Protein AF-A0A428MJ12-F1 (afdb_monomer)

Secondary structure (DSSP, 8-state):
---GGGEEEEEEE-TT-TT---EEEEEEEEEETTEEEE-S--SS-SS--TT-EEEEE-SSTTSPPEEEEEEE--S-EEEEEEE-TTTGGGHHHHHHHHHHTT-EEEEETTTEEEEEE-TTS-HHHHHHHHHHHHTTTSEEEE---SSPPPPS--

Mean predicted aligned error: 4.56 Å

InterPro domains:
  IPR025361 Protein of unknown function DUF4265 [PF14085] (24-140)

Radius of gyration: 16.18 Å; Cα contacts (8 Å, |Δi|>4): 315; chains: 1; bounding box: 40×37×45 Å

Nearest PDB structures (foldseek):
  5ueb-assembly1_A  TM=8.814E-01  e=4.391E-08  Neisseria gonorrhoeae NCCP11945
  3dfe-assembly1_F  TM=5.298E-01  e=9.688E-02  Trichormus variabilis ATCC 29413
  6wue-assembly1_A-2  TM=4.798E-01  e=1.143E-01  Synechocystis sp. PCC 6803
  4rwx-assembly1_B  TM=5.369E-01  e=4.291E-01  Listeria monocytogenes EGD-e
  2l48-assembly1_B  TM=4.340E-01  e=3.442E-01  Bacillus phage Gamma

Organism: NCBI:txid570835

pLDDT: mean 92.11, std 11.2, range [39.88, 98.56]

Solvent-accessible surface area (backbone atoms only — not comparable to full-atom values): 8595 Å² total; per-residue (Å²): 133,84,67,83,85,58,61,43,61,36,33,40,80,27,86,82,41,92,87,68,48,66,51,48,78,43,44,21,34,76,77,53,92,50,26,30,36,27,72,49,66,49,72,80,58,68,86,59,36,37,49,20,30,28,35,30,52,49,91,44,97,92,44,61,26,32,61,74,48,50,33,38,73,52,55,38,45,59,40,30,37,38,47,32,83,80,16,54,88,46,44,68,60,53,56,53,49,40,42,75,64,58,32,48,73,45,73,57,84,92,37,40,31,13,34,39,29,53,67,87,37,58,60,64,65,50,50,52,59,49,50,62,34,36,80,68,56,20,30,51,78,51,64,59,68,82,82,64,80,76,31,78,53,126

Sequence (154 aa):
MESEDKYVKIVVDLPDAEDGVGGEGLWAVNVGEDLYEVHNSPWHTLEINYMDIVKAVPPDEDKKPQFVEVVKRGGHRSIHVVFLEKGLPQKDDVLSHINKLGATYEGSGKTLFAIDLEPDVNFNAVADSLHECCDKDWLDIRYAPQPQPKGTGE

Foldseek 3Di:
DPDPVQWAWEWEADPPFPVRDRIDIFIWGDPDDQKTQTDDADQGDQQDGHRFIFGFDAPDPPGHTYTDWGQADPQKFKKKKFFDPVQLVVVVVLQVVLVVQVWHWDDDPRGIIIIIDHNPRDPVVNVVSVVVCVVVVGIDIDHDDPPDDGTNHD

Structure (mmCIF, N/CA/C/O backbone):
data_AF-A0A428MJ12-F1
#
_entry.id   AF-A0A428MJ12-F1
#
loop_
_atom_site.group_PDB
_atom_site.id
_atom_site.type_symbol
_atom_site.label_atom_id
_atom_site.label_alt_id
_atom_site.label_comp_id
_atom_site.label_asym_id
_atom_site.label_entity_id
_atom_site.label_seq_id
_atom_site.pdbx_PDB_ins_code
_atom_site.Cartn_x
_atom_site.Cartn_y
_atom_site.Cartn_z
_atom_site.occupancy
_atom_site.B_iso_or_equiv
_atom_site.auth_seq_id
_atom_site.auth_comp_id
_atom_site.auth_asym_id
_atom_site.auth_atom_id
_atom_site.pdbx_PDB_model_num
ATOM 1 N N . MET A 1 1 ? -12.124 24.405 4.315 1.00 39.88 1 MET A N 1
ATOM 2 C CA . MET A 1 1 ? -10.869 23.912 4.905 1.00 39.88 1 MET A CA 1
ATOM 3 C C . MET A 1 1 ? -11.307 22.967 6.005 1.00 39.88 1 MET A C 1
ATOM 5 O O . MET A 1 1 ? -11.578 23.421 7.105 1.00 39.88 1 MET A O 1
ATOM 9 N N . GLU A 1 2 ? -11.603 21.717 5.644 1.00 40.81 2 GLU A N 1
ATOM 10 C CA . GLU A 1 2 ? -11.929 20.697 6.646 1.00 40.81 2 GLU A CA 1
ATOM 11 C C . GLU A 1 2 ? -10.634 20.375 7.394 1.00 40.81 2 GLU A C 1
ATOM 13 O O . GLU A 1 2 ? -9.576 20.254 6.779 1.00 40.81 2 GLU A O 1
ATOM 18 N N . SER A 1 3 ? -10.708 20.409 8.718 1.00 46.19 3 SER A N 1
ATOM 19 C CA . SER A 1 3 ? -9.571 20.367 9.633 1.00 46.19 3 SER A CA 1
ATOM 20 C C . SER A 1 3 ? -8.770 19.072 9.494 1.00 46.19 3 SER A C 1
ATOM 22 O O . SER A 1 3 ? -9.350 17.990 9.417 1.00 46.19 3 SER A O 1
ATOM 24 N N . GLU A 1 4 ? -7.442 19.175 9.579 1.00 52.84 4 GLU A N 1
ATOM 25 C CA . GLU A 1 4 ? -6.518 18.035 9.718 1.00 52.84 4 GLU A CA 1
ATOM 26 C C . GLU A 1 4 ? -6.804 17.174 10.976 1.00 52.84 4 GLU A C 1
ATOM 28 O O . GLU A 1 4 ? -6.286 16.069 11.096 1.00 52.84 4 GLU A O 1
ATOM 33 N N . ASP A 1 5 ? -7.703 17.621 11.863 1.00 60.94 5 ASP A N 1
ATOM 34 C CA . ASP A 1 5 ? -8.135 16.961 13.106 1.00 60.94 5 ASP A CA 1
ATOM 35 C C . ASP A 1 5 ? -8.982 15.679 12.925 1.00 60.94 5 ASP A C 1
ATOM 37 O O . ASP A 1 5 ? -9.404 15.081 13.914 1.00 60.94 5 ASP A O 1
ATOM 41 N N . LYS A 1 6 ? -9.276 15.241 11.690 1.00 86.19 6 LYS A N 1
ATOM 42 C CA . LYS A 1 6 ? -10.083 14.024 11.447 1.00 86.19 6 LYS A CA 1
ATOM 43 C C . LYS A 1 6 ? -9.252 12.736 11.438 1.00 86.19 6 LYS A C 1
ATOM 45 O O . LYS A 1 6 ? -9.787 11.661 11.710 1.00 86.19 6 LYS A O 1
ATOM 50 N N . TYR A 1 7 ? -7.970 12.828 11.087 1.00 93.94 7 TYR A N 1
ATOM 51 C CA . TYR A 1 7 ? -7.142 11.645 10.887 1.00 93.94 7 TYR A CA 1
ATOM 52 C C . TYR A 1 7 ? -6.453 11.219 12.175 1.00 93.94 7 TYR A C 1
ATOM 54 O O . TYR A 1 7 ? -5.737 11.985 12.817 1.00 93.94 7 TYR A O 1
ATOM 62 N N . VAL A 1 8 ? -6.618 9.947 12.512 1.00 94.94 8 VAL A N 1
ATOM 63 C CA . VAL A 1 8 ? -5.857 9.271 13.555 1.00 94.94 8 VAL A CA 1
ATOM 64 C C . VAL A 1 8 ? -4.831 8.347 12.918 1.00 94.94 8 VAL A C 1
ATOM 66 O O . VAL A 1 8 ? -4.973 7.929 11.769 1.00 94.94 8 VAL A O 1
ATOM 69 N N . LYS A 1 9 ? -3.784 8.014 13.671 1.00 96.31 9 LYS A N 1
ATOM 70 C CA . LYS A 1 9 ? -2.812 7.008 13.251 1.00 96.31 9 LYS A CA 1
ATOM 71 C C . LYS A 1 9 ? -3.087 5.692 13.967 1.00 96.31 9 LYS A C 1
ATOM 73 O O . LYS A 1 9 ? -2.950 5.648 15.189 1.00 96.31 9 LYS A O 1
ATOM 78 N N . ILE A 1 10 ? -3.415 4.651 13.208 1.00 97.25 10 ILE A N 1
ATOM 79 C CA . ILE A 1 10 ? -3.434 3.263 13.686 1.00 97.25 10 ILE A CA 1
ATOM 80 C C . ILE A 1 10 ? -2.078 2.608 13.411 1.00 97.25 10 ILE A C 1
ATOM 82 O O . ILE A 1 10 ? -1.324 3.076 12.553 1.00 97.25 10 ILE A O 1
ATOM 86 N N . VAL A 1 11 ? -1.747 1.556 14.150 1.00 97.06 11 VAL A N 1
ATOM 87 C CA . VAL A 1 11 ? -0.472 0.841 14.025 1.00 97.06 11 VAL A CA 1
ATOM 88 C C . VAL A 1 11 ? -0.728 -0.612 13.657 1.00 97.06 11 VAL A C 1
ATOM 90 O O . VAL A 1 11 ? -1.531 -1.282 14.295 1.00 97.06 11 VAL A O 1
ATOM 93 N N . VAL A 1 12 ? -0.030 -1.093 12.638 1.00 96.00 12 VAL A N 1
ATOM 94 C CA . VAL A 1 12 ? 0.051 -2.506 12.276 1.00 96.00 12 VAL A CA 1
ATOM 95 C C . VAL A 1 12 ? 1.390 -3.017 12.787 1.00 96.00 12 VAL A C 1
ATOM 97 O O . VAL A 1 12 ? 2.431 -2.530 12.349 1.00 96.00 12 V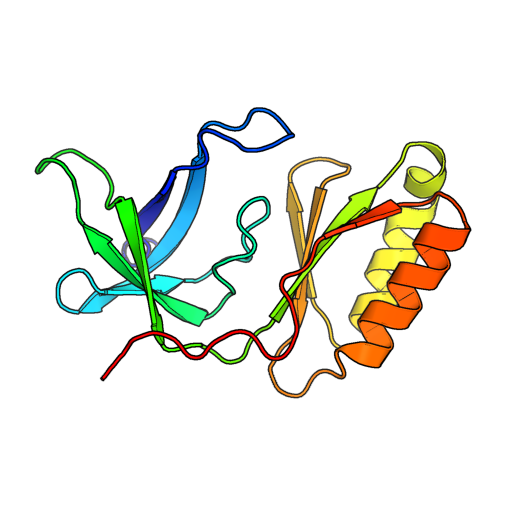AL A O 1
ATOM 100 N N . ASP A 1 13 ? 1.381 -3.957 13.725 1.00 93.19 13 ASP A N 1
ATOM 101 C CA . ASP A 1 13 ? 2.616 -4.571 14.213 1.00 93.19 13 ASP A CA 1
ATOM 102 C C . ASP A 1 13 ? 3.129 -5.580 13.178 1.00 93.19 13 ASP A C 1
ATOM 104 O O . ASP A 1 13 ? 2.364 -6.387 12.649 1.00 93.19 13 ASP A O 1
ATOM 108 N N . LEU A 1 14 ? 4.428 -5.534 12.878 1.00 90.00 14 LEU A N 1
ATOM 109 C CA . LEU A 1 14 ? 5.050 -6.357 11.836 1.00 90.00 14 LEU A CA 1
ATOM 110 C C . LEU A 1 14 ? 6.345 -7.018 12.344 1.00 90.00 14 LEU A C 1
ATOM 112 O O . LEU A 1 14 ? 7.406 -6.818 11.762 1.00 90.00 14 LEU A O 1
ATOM 116 N N . PRO A 1 15 ? 6.306 -7.804 13.435 1.00 84.19 15 PRO A N 1
ATOM 117 C CA . PRO A 1 15 ? 7.516 -8.308 14.095 1.00 84.19 15 PRO A CA 1
ATOM 118 C C . PRO A 1 15 ? 8.391 -9.204 13.204 1.00 84.19 15 PRO A C 1
ATOM 120 O O . PRO A 1 15 ? 9.596 -9.292 13.432 1.00 84.19 15 PRO A O 1
ATOM 123 N N . ASP A 1 16 ? 7.792 -9.830 12.189 1.00 82.06 16 ASP A N 1
ATOM 124 C CA . ASP A 1 16 ? 8.443 -10.770 11.274 1.00 82.06 16 ASP A CA 1
ATOM 125 C C . ASP A 1 16 ? 8.667 -10.180 9.868 1.00 82.06 16 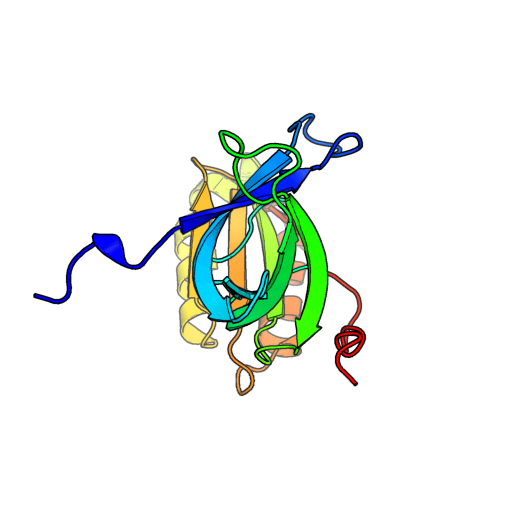ASP A C 1
ATOM 127 O O . ASP A 1 16 ? 8.897 -10.925 8.912 1.00 82.06 16 ASP A O 1
ATOM 131 N N . ALA A 1 17 ? 8.572 -8.855 9.697 1.00 78.69 17 ALA A N 1
ATOM 132 C CA . ALA A 1 17 ? 8.796 -8.244 8.392 1.00 78.69 17 ALA A CA 1
ATOM 133 C C . ALA A 1 17 ? 10.234 -8.469 7.900 1.00 78.69 17 ALA A C 1
ATOM 135 O O . ALA A 1 17 ? 11.209 -8.195 8.601 1.00 78.69 17 ALA A O 1
ATOM 136 N N . GLU A 1 18 ? 10.366 -8.927 6.654 1.00 72.31 18 GLU A N 1
ATOM 137 C CA . GLU A 1 18 ? 11.656 -9.274 6.036 1.00 72.31 18 GLU A CA 1
ATOM 138 C C . GLU A 1 18 ? 12.633 -8.090 5.942 1.00 72.31 18 GLU A C 1
ATOM 140 O O . GLU A 1 18 ? 13.848 -8.279 5.942 1.00 72.31 18 GLU A O 1
ATOM 145 N N . ASP A 1 19 ? 12.112 -6.865 5.874 1.00 71.94 19 ASP A N 1
ATOM 146 C CA . ASP A 1 19 ? 12.883 -5.618 5.836 1.00 71.94 19 ASP A CA 1
ATOM 147 C C . ASP A 1 19 ? 13.238 -5.082 7.240 1.00 71.94 19 ASP A C 1
ATOM 149 O O . ASP A 1 19 ? 13.906 -4.052 7.361 1.00 71.94 19 ASP A O 1
ATOM 153 N N . GLY A 1 20 ? 12.841 -5.793 8.302 1.00 77.50 20 GLY A N 1
ATOM 154 C CA . GLY A 1 20 ? 13.160 -5.479 9.692 1.00 77.50 20 GLY A CA 1
ATOM 155 C C . GLY A 1 20 ? 12.348 -4.331 10.291 1.00 77.50 20 GLY A C 1
ATOM 156 O O . GLY A 1 20 ? 12.710 -3.833 11.363 1.00 77.50 20 GLY A O 1
ATOM 157 N N . VAL A 1 21 ? 11.275 -3.876 9.632 1.00 83.69 21 VAL A N 1
ATOM 158 C CA . VAL A 1 21 ? 10.383 -2.869 10.224 1.00 83.69 21 VAL A CA 1
ATOM 159 C C . VAL A 1 21 ? 9.576 -3.488 11.362 1.00 83.69 21 VAL A C 1
ATOM 161 O O . VAL A 1 21 ? 8.984 -4.541 11.204 1.00 83.69 21 VAL A O 1
ATOM 164 N N . GLY A 1 22 ? 9.528 -2.832 12.525 1.00 87.56 22 GLY A N 1
ATOM 165 C CA . GLY A 1 22 ? 8.758 -3.341 13.673 1.00 87.56 22 GLY A CA 1
ATOM 166 C C . GLY A 1 22 ? 7.242 -3.141 13.551 1.00 87.56 22 GLY A C 1
ATOM 167 O O . GLY A 1 22 ? 6.477 -3.719 14.318 1.00 87.56 22 GLY A O 1
ATOM 168 N N . GLY A 1 23 ? 6.805 -2.309 12.607 1.00 91.12 23 GLY A N 1
ATOM 169 C CA . GLY A 1 23 ? 5.404 -1.999 12.370 1.00 91.12 23 GLY A CA 1
ATOM 170 C C . GLY A 1 23 ? 5.223 -0.841 11.396 1.00 91.12 23 GLY A C 1
ATOM 171 O O . GLY A 1 23 ? 6.178 -0.159 11.018 1.00 91.12 23 GLY A O 1
ATOM 172 N N . GLU A 1 24 ? 3.976 -0.607 11.015 1.00 93.50 24 GLU A N 1
ATOM 173 C CA . GLU A 1 24 ? 3.570 0.403 10.049 1.00 93.50 24 GLU A CA 1
ATOM 174 C C . GLU A 1 24 ? 2.444 1.274 10.615 1.00 93.50 24 GLU A C 1
ATOM 176 O O . GLU A 1 24 ? 1.485 0.782 11.203 1.00 93.50 24 GLU A O 1
ATOM 181 N N . GLY A 1 25 ? 2.566 2.594 10.464 1.00 95.38 25 GLY A N 1
ATOM 182 C CA . GLY A 1 25 ? 1.552 3.538 10.929 1.00 95.38 25 GLY A CA 1
ATOM 183 C C . GLY A 1 25 ? 0.679 4.030 9.783 1.00 95.38 25 GLY A C 1
ATOM 184 O O . GLY A 1 25 ? 1.184 4.762 8.935 1.00 95.38 25 GLY A O 1
ATOM 185 N N . LEU A 1 26 ? -0.617 3.727 9.820 1.00 96.88 26 LEU A N 1
ATOM 186 C CA . LEU A 1 26 ? -1.583 4.118 8.790 1.00 96.88 26 LEU A CA 1
ATOM 187 C C . LEU A 1 26 ? -2.454 5.282 9.263 1.00 96.88 26 LEU A C 1
ATOM 189 O O . LEU A 1 26 ? -2.866 5.332 10.423 1.00 96.88 26 LEU A O 1
ATOM 193 N N . TRP A 1 27 ? -2.725 6.225 8.368 1.00 97.44 27 TRP A N 1
ATOM 194 C CA . TRP A 1 27 ? -3.702 7.285 8.569 1.00 97.44 27 TRP A CA 1
ATOM 195 C C . TRP A 1 27 ? -5.100 6.746 8.317 1.00 97.44 27 TRP A C 1
ATOM 197 O O . TRP A 1 27 ? -5.363 6.119 7.294 1.00 97.44 27 TRP A O 1
ATOM 207 N N . ALA A 1 28 ? -6.001 7.002 9.254 1.00 97.75 28 ALA A N 1
ATOM 208 C CA . ALA A 1 28 ? -7.357 6.499 9.193 1.00 97.75 28 ALA A CA 1
ATOM 209 C C . ALA A 1 28 ? -8.347 7.481 9.821 1.00 97.75 28 ALA A C 1
ATOM 211 O O . ALA A 1 28 ? -7.973 8.368 10.589 1.00 97.75 28 ALA A O 1
ATOM 212 N N . VAL A 1 29 ? -9.622 7.311 9.504 1.00 97.38 29 VAL A N 1
ATOM 213 C CA . VAL A 1 29 ? -10.734 8.051 10.099 1.00 97.38 29 VAL A CA 1
ATOM 214 C C . VAL A 1 29 ? -11.496 7.106 11.014 1.00 97.38 29 VAL A C 1
ATOM 216 O O . VAL A 1 29 ? -11.860 6.015 10.592 1.00 97.38 29 VAL A O 1
ATOM 219 N N . ASN A 1 30 ? -11.771 7.517 12.253 1.00 95.88 30 ASN A N 1
ATOM 220 C CA . ASN A 1 30 ? -12.668 6.752 13.119 1.00 95.88 30 ASN A CA 1
ATOM 221 C C . ASN A 1 30 ? -14.103 6.803 12.559 1.00 95.88 30 ASN A C 1
ATOM 223 O O . ASN A 1 30 ? -14.644 7.887 12.331 1.00 95.88 30 ASN A O 1
ATOM 227 N N . VAL A 1 31 ? -14.700 5.633 12.327 1.00 96.44 31 VAL A N 1
ATOM 228 C CA . VAL A 1 31 ? -16.053 5.470 11.758 1.00 96.44 31 VAL A CA 1
ATOM 229 C C . VAL A 1 31 ? -17.004 4.718 12.696 1.00 96.44 31 VAL A C 1
ATOM 231 O O . VAL A 1 31 ? -18.162 4.490 12.352 1.00 96.44 31 VAL A O 1
ATOM 234 N N . GLY A 1 32 ? -16.532 4.339 13.885 1.00 93.69 32 GLY A N 1
ATOM 235 C CA . GLY A 1 32 ? -17.291 3.601 14.887 1.00 93.69 32 GLY A CA 1
ATOM 236 C C . GLY A 1 32 ? -16.427 3.199 16.082 1.00 93.69 32 GLY A C 1
ATOM 237 O O . GLY A 1 32 ? -15.250 3.555 16.168 1.00 93.69 32 GLY A O 1
ATOM 238 N N . GLU A 1 33 ? -17.020 2.441 17.003 1.00 93.75 33 GLU A N 1
ATOM 239 C CA . GLU A 1 33 ? -16.323 1.874 18.163 1.00 93.75 33 GLU A CA 1
ATOM 240 C C . GLU A 1 33 ? -15.199 0.942 17.694 1.00 93.75 33 GLU A C 1
ATOM 242 O O . GLU A 1 33 ? -15.465 -0.087 17.079 1.00 93.75 33 GLU A O 1
ATOM 247 N N . ASP A 1 34 ? -13.948 1.350 17.922 1.00 96.00 34 ASP A N 1
ATOM 248 C CA . ASP A 1 34 ? -12.727 0.672 17.463 1.00 96.00 34 ASP A CA 1
ATOM 249 C C . ASP A 1 34 ? -12.638 0.426 15.943 1.00 96.00 34 ASP A C 1
ATOM 251 O O . ASP A 1 34 ? -11.800 -0.353 15.487 1.00 96.00 34 ASP A O 1
ATOM 255 N N . LEU A 1 35 ? -13.474 1.095 15.138 1.00 97.44 35 LEU A N 1
ATOM 256 C CA . LEU A 1 35 ? -13.508 0.950 13.682 1.00 97.44 35 LEU A CA 1
ATOM 257 C C . LEU A 1 35 ? -12.905 2.161 12.981 1.00 97.44 35 LEU A C 1
ATOM 259 O O . LEU A 1 35 ? -13.255 3.311 13.266 1.00 97.44 35 LEU A O 1
ATOM 263 N N . TYR A 1 36 ? -12.041 1.885 12.007 1.00 97.69 36 TYR A N 1
ATOM 264 C CA . TYR A 1 36 ? -11.272 2.899 11.300 1.00 97.69 36 TYR A CA 1
ATOM 265 C C . TYR A 1 36 ? -11.253 2.632 9.793 1.00 97.69 36 TYR A C 1
ATOM 267 O O . TYR A 1 36 ? -10.914 1.532 9.370 1.00 97.69 36 TYR A O 1
ATOM 275 N N . GLU A 1 37 ? -11.596 3.636 8.987 1.00 97.88 37 GLU A N 1
ATOM 276 C CA . GLU A 1 37 ? -11.436 3.608 7.527 1.00 97.88 37 GLU A CA 1
ATOM 277 C C . GLU A 1 37 ? -10.039 4.112 7.156 1.00 97.88 37 GLU A C 1
ATOM 279 O O . GLU A 1 37 ? -9.644 5.204 7.570 1.00 97.88 37 GLU A O 1
ATOM 284 N N . VAL A 1 38 ? -9.278 3.314 6.410 1.00 98.06 38 VAL A N 1
ATOM 285 C CA . VAL A 1 38 ? -7.878 3.599 6.064 1.00 98.06 38 VAL A CA 1
ATOM 286 C C . VAL A 1 38 ? -7.783 4.576 4.889 1.00 98.06 38 VAL A C 1
ATOM 288 O O . VAL A 1 38 ? -8.445 4.400 3.871 1.00 98.06 38 VAL A O 1
ATOM 291 N N . HIS A 1 39 ? -6.920 5.589 5.009 1.00 97.06 39 HIS A N 1
ATOM 292 C CA . HIS A 1 39 ? -6.796 6.701 4.058 1.00 97.06 39 HIS A CA 1
ATOM 293 C C . HIS A 1 39 ? -5.373 6.938 3.523 1.00 97.06 39 HIS A C 1
ATOM 295 O O . HIS A 1 39 ? -5.069 8.024 3.030 1.00 97.06 39 HIS A O 1
ATOM 301 N N . ASN A 1 40 ? -4.510 5.928 3.570 1.00 95.25 40 ASN A N 1
ATOM 302 C CA . ASN A 1 40 ? -3.286 5.889 2.772 1.00 95.25 40 ASN A CA 1
ATOM 303 C C . ASN A 1 40 ? -2.977 4.448 2.357 1.00 95.25 40 ASN A C 1
ATOM 305 O O . ASN A 1 40 ? -3.440 3.501 2.995 1.00 95.25 40 ASN A O 1
ATOM 309 N N . SER A 1 41 ? -2.186 4.291 1.305 1.00 95.56 41 SER A N 1
ATOM 310 C CA . SER A 1 41 ? -1.734 2.986 0.824 1.00 95.56 41 SER A CA 1
ATOM 311 C C . SER A 1 41 ? -0.616 2.453 1.728 1.00 95.56 41 SER A C 1
ATOM 313 O O . SER A 1 41 ? 0.407 3.131 1.864 1.00 95.56 41 SER A O 1
ATOM 315 N N . PRO A 1 42 ? -0.773 1.275 2.358 1.00 93.81 42 PRO A N 1
ATOM 316 C CA . PRO A 1 42 ? 0.293 0.671 3.154 1.00 93.81 42 PRO A CA 1
ATOM 317 C C . PRO A 1 42 ? 1.472 0.247 2.277 1.00 93.81 42 PRO A C 1
ATOM 319 O O . PRO A 1 42 ? 1.282 -0.223 1.162 1.00 93.81 42 PRO A O 1
ATOM 322 N N . TRP A 1 43 ? 2.694 0.380 2.780 1.00 91.62 43 TRP A N 1
ATOM 323 C CA . TRP A 1 43 ? 3.931 -0.018 2.109 1.00 91.62 43 TRP A CA 1
ATOM 324 C C . TRP A 1 43 ? 4.449 -1.385 2.555 1.00 91.62 43 TRP A C 1
ATOM 326 O O . TRP A 1 43 ? 5.150 -2.050 1.782 1.00 91.62 43 TRP A O 1
ATOM 336 N N . HIS A 1 44 ? 4.135 -1.820 3.778 1.00 90.94 44 HIS A N 1
ATOM 337 C CA . HIS A 1 44 ? 4.699 -3.044 4.352 1.00 90.94 44 HIS A CA 1
ATOM 338 C C . HIS A 1 44 ? 3.652 -4.140 4.530 1.00 90.94 44 HIS A C 1
ATOM 340 O O . HIS A 1 44 ? 3.890 -5.269 4.098 1.00 90.94 44 HIS A O 1
ATOM 346 N N . THR A 1 45 ? 2.489 -3.831 5.109 1.00 92.38 45 THR A N 1
ATOM 347 C CA . THR A 1 45 ? 1.419 -4.830 5.225 1.00 92.38 45 THR A CA 1
ATOM 348 C C . THR A 1 45 ? 0.703 -5.053 3.893 1.00 92.38 45 THR A C 1
ATOM 350 O O . THR A 1 45 ? 0.312 -4.107 3.222 1.00 92.38 45 THR A O 1
ATOM 353 N N . LEU A 1 46 ? 0.498 -6.320 3.524 1.00 92.19 46 LEU A N 1
ATOM 354 C CA . LEU A 1 46 ? -0.344 -6.722 2.387 1.00 92.19 46 LEU A CA 1
ATOM 355 C C . LEU A 1 46 ? -1.790 -7.032 2.806 1.00 92.19 46 LEU A C 1
ATOM 357 O O . LEU A 1 46 ? -2.612 -7.418 1.974 1.00 92.19 46 LEU A O 1
ATOM 361 N N . GLU A 1 47 ? -2.086 -6.945 4.103 1.00 92.38 47 GLU A N 1
ATOM 362 C CA . GLU A 1 47 ? -3.372 -7.357 4.662 1.00 92.38 47 GLU A CA 1
ATOM 363 C C . GLU A 1 47 ? -4.456 -6.290 4.497 1.00 92.38 47 GLU A C 1
ATOM 365 O O . GLU A 1 47 ? -5.639 -6.627 4.423 1.00 92.38 47 GLU A O 1
ATOM 370 N N . ILE A 1 48 ? -4.057 -5.022 4.408 1.00 95.88 48 ILE A N 1
ATOM 371 C CA . ILE A 1 48 ? -4.928 -3.846 4.424 1.00 95.88 48 ILE A CA 1
ATOM 372 C C . ILE A 1 48 ? -4.724 -3.072 3.122 1.00 95.88 48 ILE A C 1
ATOM 374 O O . ILE A 1 48 ? -3.588 -2.884 2.692 1.00 95.88 48 ILE A O 1
ATOM 378 N N . ASN A 1 49 ? -5.805 -2.588 2.515 1.00 96.56 49 ASN A N 1
ATOM 379 C CA . ASN A 1 49 ? -5.737 -1.647 1.396 1.00 96.56 49 ASN A CA 1
ATOM 380 C C . ASN A 1 49 ? -6.353 -0.297 1.777 1.00 96.56 49 ASN A C 1
ATOM 382 O O . ASN A 1 49 ? -7.015 -0.149 2.808 1.00 96.56 49 ASN A O 1
ATOM 386 N N . TYR A 1 50 ? -6.168 0.685 0.899 1.00 97.25 50 TYR A N 1
ATOM 387 C CA . TYR A 1 50 ? -6.882 1.952 0.965 1.00 97.25 50 TYR A CA 1
ATOM 388 C C . TYR A 1 50 ? -8.408 1.727 1.015 1.00 97.25 50 TYR A C 1
ATOM 390 O O . TYR A 1 50 ? -8.943 0.834 0.356 1.00 97.25 50 TYR A O 1
ATOM 398 N N . MET A 1 51 ? -9.111 2.514 1.834 1.00 97.12 51 MET A N 1
ATOM 399 C CA . MET A 1 51 ? -10.557 2.422 2.095 1.00 97.12 51 MET A CA 1
ATOM 400 C C . MET A 1 51 ? -11.060 1.116 2.733 1.00 97.12 51 MET A C 1
ATOM 402 O O . MET A 1 51 ? -12.273 0.929 2.862 1.00 97.12 51 MET A O 1
ATOM 406 N N . ASP A 1 52 ? -10.180 0.212 3.173 1.00 97.69 52 ASP A N 1
ATOM 407 C CA . ASP A 1 52 ? -10.605 -0.872 4.059 1.00 97.69 52 ASP A CA 1
ATOM 408 C C . ASP A 1 52 ? -11.059 -0.292 5.411 1.00 97.69 52 ASP A C 1
ATOM 410 O O . ASP A 1 52 ? -10.451 0.638 5.951 1.00 97.69 52 ASP A O 1
ATOM 414 N N . ILE A 1 53 ? -12.127 -0.863 5.974 1.00 97.62 53 ILE A N 1
ATOM 415 C CA . ILE A 1 53 ? -12.527 -0.626 7.362 1.00 97.62 53 ILE A CA 1
ATOM 416 C C . ILE A 1 53 ? -11.907 -1.724 8.211 1.00 97.62 53 ILE A C 1
ATOM 418 O O . ILE A 1 53 ? -12.184 -2.914 8.019 1.00 97.62 53 ILE A O 1
ATOM 422 N N . VAL A 1 54 ? -11.102 -1.311 9.178 1.00 97.56 54 VAL A N 1
ATOM 423 C CA . VAL A 1 54 ? -10.388 -2.198 10.089 1.00 97.56 54 VAL A CA 1
ATOM 424 C C . VAL A 1 54 ? -10.859 -2.000 11.516 1.00 97.56 54 VAL A C 1
ATOM 426 O O . VAL A 1 54 ? -11.280 -0.907 11.900 1.00 97.56 54 VAL A O 1
ATOM 429 N N . LYS A 1 55 ? -10.744 -3.060 12.311 1.00 97.31 55 LYS A N 1
ATOM 430 C CA . LYS A 1 55 ? -10.809 -2.962 13.761 1.00 97.31 55 LYS A CA 1
ATOM 431 C C . LYS A 1 55 ? -9.411 -2.687 14.294 1.00 97.31 55 LYS A C 1
ATOM 433 O O . LYS A 1 55 ? -8.469 -3.396 13.934 1.00 97.31 55 LYS A O 1
ATOM 438 N N . ALA A 1 56 ? -9.276 -1.687 15.154 1.00 97.44 56 ALA A N 1
ATOM 439 C CA . ALA A 1 56 ? -8.038 -1.420 15.868 1.00 97.44 56 ALA A CA 1
ATOM 440 C C . ALA A 1 56 ? -8.332 -1.019 17.314 1.00 97.44 56 ALA A C 1
ATOM 442 O O . ALA A 1 56 ? -9.211 -0.203 17.557 1.00 97.44 56 ALA A O 1
ATOM 443 N N . VAL A 1 57 ? -7.596 -1.574 18.275 1.00 96.75 57 VAL A N 1
ATOM 444 C CA . VAL A 1 57 ? -7.855 -1.365 19.709 1.00 96.75 57 VAL A CA 1
ATOM 445 C C . VAL A 1 57 ? -6.598 -0.804 20.370 1.00 96.75 57 VAL A C 1
ATOM 447 O O . VAL A 1 57 ? -5.508 -1.333 20.138 1.00 96.75 57 VAL A O 1
ATOM 450 N N . PRO A 1 58 ? -6.686 0.280 21.159 1.00 94.31 58 PRO A N 1
ATOM 451 C CA . PRO A 1 58 ? -5.537 0.775 21.903 1.00 94.31 58 PRO A CA 1
ATOM 452 C C . PRO A 1 58 ? -5.195 -0.197 23.047 1.00 94.31 58 PRO A C 1
ATOM 454 O O . PRO A 1 58 ? -6.088 -0.576 23.805 1.00 94.31 58 PRO A O 1
ATOM 457 N N . PRO A 1 59 ? -3.922 -0.602 23.211 1.00 90.38 59 PRO A N 1
ATOM 458 C CA . PRO A 1 59 ? -3.535 -1.479 24.316 1.00 90.38 59 PRO A CA 1
ATOM 459 C C . PRO A 1 59 ? -3.647 -0.789 25.687 1.00 90.38 59 PRO A C 1
ATOM 461 O O . PRO A 1 59 ? -3.862 -1.470 26.681 1.00 90.38 59 PRO A O 1
ATOM 464 N N . ASP A 1 60 ? -3.545 0.547 25.724 1.00 90.94 60 ASP A N 1
ATOM 465 C CA . ASP A 1 60 ? -3.738 1.414 26.894 1.00 90.94 60 ASP A CA 1
ATOM 466 C C . ASP 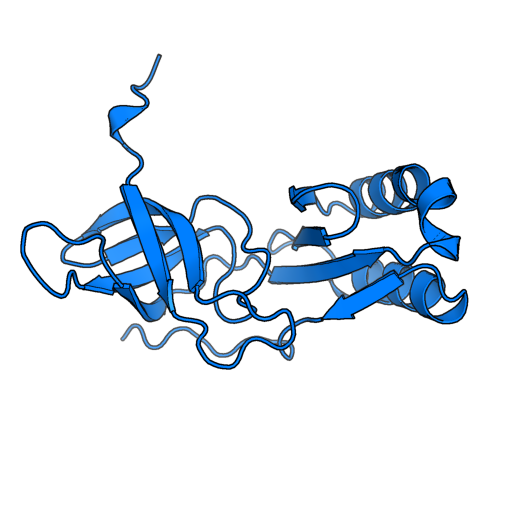A 1 60 ? -4.284 2.787 26.440 1.00 90.94 60 ASP A C 1
ATOM 468 O O . ASP A 1 60 ? -4.106 3.154 25.277 1.00 90.94 60 ASP A O 1
ATOM 472 N N . GLU A 1 61 ? -4.862 3.587 27.350 1.00 83.06 61 GLU A N 1
ATOM 473 C CA . GLU A 1 61 ? -5.489 4.897 27.046 1.00 83.06 61 GLU A CA 1
ATOM 474 C C . GLU A 1 61 ? -4.574 5.883 26.286 1.00 83.06 61 GLU A C 1
ATOM 476 O O . GLU A 1 61 ? -5.048 6.645 25.445 1.00 83.06 61 GLU A O 1
ATOM 481 N N . ASP A 1 62 ? -3.260 5.839 26.530 1.00 86.94 62 ASP A N 1
ATOM 482 C CA . ASP A 1 62 ? -2.272 6.746 25.921 1.00 86.94 62 ASP A CA 1
ATOM 483 C C . ASP A 1 62 ? -1.583 6.168 24.668 1.00 86.94 62 ASP A C 1
ATOM 485 O O . ASP A 1 62 ? -0.627 6.747 24.133 1.00 86.94 62 ASP A O 1
ATOM 489 N N . LYS A 1 63 ? -2.000 4.984 24.207 1.00 91.75 63 LYS A N 1
ATOM 490 C CA . LYS A 1 63 ? -1.380 4.287 23.075 1.00 91.75 63 LYS A CA 1
ATOM 491 C C . LYS A 1 63 ? -2.236 4.407 21.823 1.00 91.75 63 LYS A C 1
ATOM 493 O O . LYS A 1 63 ? -3.454 4.523 21.865 1.00 91.75 63 LYS A O 1
ATOM 498 N N . LYS A 1 64 ? -1.567 4.375 20.669 1.00 94.56 64 LYS A N 1
ATOM 499 C CA . LYS A 1 64 ? -2.259 4.360 19.378 1.00 94.56 64 LYS A CA 1
ATOM 500 C C . LYS A 1 64 ? -3.015 3.035 19.213 1.00 94.56 64 LYS A C 1
ATOM 502 O O . LYS A 1 64 ? -2.471 2.011 19.630 1.00 94.56 64 LYS A O 1
ATOM 507 N N . PRO A 1 65 ? -4.199 3.038 18.576 1.00 96.56 65 PRO A N 1
ATOM 508 C CA . PRO A 1 65 ? -4.917 1.808 18.269 1.00 96.56 65 PRO A CA 1
ATOM 509 C C . PRO A 1 65 ? -4.058 0.856 17.435 1.00 96.56 65 PRO A C 1
ATOM 511 O O . PRO A 1 65 ? -3.453 1.276 16.443 1.00 96.56 65 PRO A O 1
ATOM 514 N N . GLN A 1 66 ? -4.012 -0.411 17.838 1.00 97.06 66 GLN A N 1
ATOM 515 C CA . GLN A 1 66 ? -3.310 -1.473 17.125 1.00 97.06 66 GLN A CA 1
ATOM 516 C C . GLN A 1 66 ? -4.295 -2.277 16.286 1.00 97.06 66 GLN A C 1
ATOM 518 O O . GLN A 1 66 ? -5.364 -2.645 16.771 1.00 97.06 66 GLN A O 1
ATOM 523 N N . PHE A 1 67 ? -3.944 -2.516 15.026 1.00 97.19 67 PHE A N 1
ATOM 524 C CA . PHE A 1 67 ? -4.732 -3.302 14.086 1.00 97.19 67 PHE A CA 1
ATOM 525 C C . PHE A 1 67 ? -5.031 -4.700 14.641 1.00 97.19 67 PHE A C 1
ATOM 527 O O . PHE A 1 67 ? -4.150 -5.364 15.184 1.00 97.19 67 PHE A O 1
ATOM 534 N N . VAL A 1 68 ? -6.281 -5.132 14.480 1.00 95.88 68 VAL A N 1
ATOM 535 C CA . VAL A 1 68 ? -6.762 -6.457 14.882 1.00 95.88 68 VAL A CA 1
ATOM 536 C C . VAL A 1 68 ? -7.162 -7.271 13.659 1.00 95.88 68 VAL A C 1
ATOM 538 O O . VAL A 1 68 ? -6.706 -8.398 13.501 1.00 95.88 68 VAL A O 1
ATOM 541 N N . GLU A 1 69 ? -8.030 -6.717 12.811 1.00 95.62 69 GLU A N 1
ATOM 542 C CA . GLU A 1 69 ? -8.533 -7.404 11.620 1.00 95.62 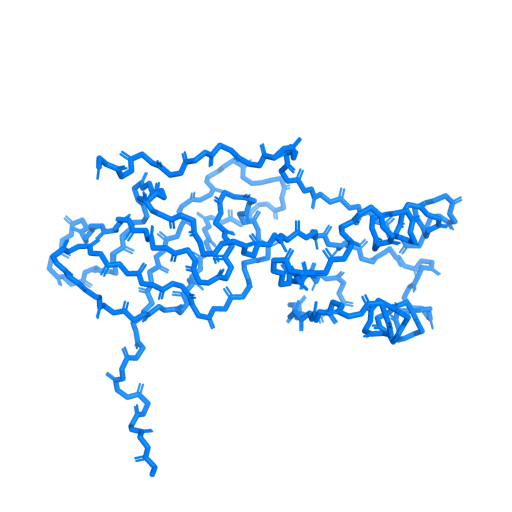69 GLU A CA 1
ATOM 543 C C . GLU A 1 69 ? -9.153 -6.426 10.616 1.00 95.62 69 GLU A C 1
ATOM 545 O O . GLU A 1 69 ? -9.585 -5.320 10.965 1.00 95.62 69 GLU A O 1
ATOM 550 N N . VAL A 1 70 ? -9.254 -6.861 9.359 1.00 96.69 70 VAL A N 1
ATOM 551 C CA . VAL A 1 70 ? -10.068 -6.175 8.351 1.00 96.69 70 VAL A CA 1
ATOM 552 C C . VAL A 1 70 ? -11.522 -6.609 8.495 1.00 96.69 70 VAL A C 1
ATOM 554 O O . VAL A 1 70 ? -11.878 -7.747 8.192 1.00 96.69 70 VAL A O 1
ATOM 557 N N . VAL A 1 71 ? -12.381 -5.670 8.885 1.00 96.69 71 VAL A N 1
ATOM 558 C CA . VAL A 1 71 ? -13.819 -5.903 9.058 1.00 96.69 71 VAL A CA 1
ATOM 559 C C . VAL A 1 71 ? -14.531 -5.819 7.712 1.00 96.69 71 VAL A C 1
ATOM 561 O O . VAL A 1 71 ? -15.347 -6.673 7.380 1.00 96.69 71 VAL A O 1
ATOM 564 N N . LYS A 1 72 ? -14.201 -4.832 6.874 1.00 95.56 72 LYS A N 1
ATOM 565 C CA . LYS A 1 72 ? -14.834 -4.668 5.559 1.00 95.56 72 LYS A CA 1
ATOM 566 C C . LYS A 1 72 ? -13.833 -4.190 4.522 1.00 95.56 72 LYS A C 1
ATOM 568 O O . LYS A 1 72 ? -13.096 -3.241 4.756 1.00 95.56 72 LYS A O 1
ATOM 573 N N . ARG A 1 73 ? -13.871 -4.817 3.344 1.00 95.88 73 ARG A N 1
ATOM 574 C CA . ARG A 1 73 ? -13.054 -4.407 2.199 1.00 95.88 73 ARG A CA 1
ATOM 575 C C . ARG A 1 73 ? -13.615 -3.144 1.542 1.00 95.88 73 ARG A C 1
ATOM 577 O O . ARG A 1 73 ? -14.818 -3.089 1.277 1.00 95.88 73 ARG A O 1
ATOM 584 N N . GLY A 1 74 ? -12.743 -2.189 1.230 1.00 94.31 74 GLY A N 1
ATOM 585 C CA . GLY A 1 74 ? -13.044 -0.991 0.439 1.00 94.31 74 GLY A CA 1
ATOM 586 C C . GLY A 1 74 ? -13.132 -1.269 -1.063 1.00 94.31 74 GLY A C 1
ATOM 587 O O . GLY A 1 74 ? -13.706 -0.490 -1.815 1.00 94.31 74 GLY A O 1
ATOM 588 N N . GLY A 1 75 ? -12.602 -2.416 -1.498 1.00 94.38 75 GLY A N 1
ATOM 589 C CA . GLY A 1 75 ? -12.584 -2.854 -2.897 1.00 94.38 75 GLY A CA 1
ATOM 590 C C . GLY A 1 75 ? -11.315 -2.459 -3.654 1.00 94.38 75 GLY A C 1
ATOM 591 O O . GLY A 1 75 ? -11.090 -2.976 -4.750 1.00 94.38 75 GLY A O 1
ATOM 592 N N . HIS A 1 76 ? -10.475 -1.609 -3.061 1.00 96.56 76 HIS A N 1
ATOM 593 C CA . HIS A 1 76 ? -9.127 -1.359 -3.552 1.00 96.56 76 HIS A CA 1
ATOM 594 C C . HIS A 1 76 ? -8.249 -2.599 -3.395 1.00 96.56 76 HIS A C 1
ATOM 596 O O . HIS A 1 76 ? -8.508 -3.484 -2.573 1.00 96.56 76 HIS A O 1
ATOM 602 N N . ARG A 1 77 ? -7.198 -2.658 -4.207 1.00 96.19 77 ARG A N 1
ATOM 603 C CA . ARG A 1 77 ? -6.150 -3.679 -4.153 1.00 96.19 77 ARG A CA 1
ATOM 604 C C . ARG A 1 77 ? -4.803 -2.990 -4.264 1.00 96.19 77 ARG A C 1
ATOM 606 O O . ARG A 1 77 ? -4.694 -2.014 -5.000 1.00 96.19 77 ARG A O 1
ATOM 613 N N . SER A 1 78 ? -3.781 -3.544 -3.622 1.00 95.88 78 SER A N 1
ATOM 614 C CA . SER A 1 78 ? -2.417 -3.038 -3.739 1.00 95.88 78 SER A CA 1
ATOM 615 C C . SER A 1 78 ? -1.444 -4.032 -4.382 1.00 95.88 78 SER A C 1
ATOM 617 O O . SER A 1 78 ? -1.586 -5.256 -4.276 1.00 95.88 78 SER A O 1
ATOM 619 N N . ILE A 1 79 ? -0.428 -3.487 -5.053 1.00 97.75 79 ILE A N 1
ATOM 620 C CA . ILE A 1 79 ? 0.791 -4.199 -5.450 1.00 97.75 79 ILE A CA 1
ATOM 621 C C . ILE A 1 79 ? 1.977 -3.414 -4.900 1.00 97.75 79 ILE A C 1
ATOM 623 O O . ILE A 1 79 ? 2.166 -2.247 -5.225 1.00 97.75 79 ILE A O 1
ATOM 627 N N . HIS A 1 80 ? 2.782 -4.035 -4.051 1.00 96.75 80 HIS A N 1
ATOM 628 C CA . HIS A 1 80 ? 3.952 -3.399 -3.464 1.00 96.75 80 HIS A CA 1
ATOM 629 C C . HIS A 1 80 ? 5.142 -3.642 -4.379 1.00 96.75 80 HIS A C 1
ATOM 631 O O . HIS A 1 80 ? 5.352 -4.761 -4.842 1.00 96.75 80 HIS A O 1
ATOM 637 N N . VAL A 1 81 ? 5.917 -2.597 -4.632 1.00 97.44 81 VAL A N 1
ATOM 638 C CA . VAL A 1 81 ? 7.035 -2.578 -5.572 1.00 97.44 81 VAL A CA 1
ATOM 639 C C . VAL A 1 81 ? 8.288 -2.112 -4.844 1.00 97.44 81 VAL A C 1
ATOM 641 O O . VAL A 1 81 ? 8.267 -1.101 -4.140 1.00 97.44 81 VAL A O 1
ATOM 644 N N . VAL A 1 82 ? 9.396 -2.820 -5.055 1.00 97.06 82 VAL A N 1
ATOM 645 C CA . VAL A 1 82 ? 10.732 -2.412 -4.611 1.00 97.06 82 VAL A CA 1
ATOM 646 C C . VAL A 1 82 ? 11.629 -2.260 -5.832 1.00 97.06 82 VAL A C 1
ATOM 648 O O . VAL A 1 82 ? 12.003 -3.247 -6.456 1.00 97.06 82 VAL A O 1
ATOM 651 N N . PHE A 1 83 ? 11.995 -1.028 -6.187 1.00 98.06 83 PHE A N 1
ATOM 652 C CA . PHE A 1 83 ? 12.944 -0.782 -7.274 1.00 98.06 83 PHE A CA 1
ATOM 653 C C . PHE A 1 83 ? 14.359 -1.207 -6.884 1.00 98.06 83 PHE A C 1
ATOM 655 O O . PHE A 1 83 ? 14.904 -0.764 -5.870 1.00 98.06 83 PHE A O 1
ATOM 662 N N . LEU A 1 84 ? 14.970 -2.005 -7.754 1.00 97.75 84 LEU A N 1
ATOM 663 C CA . LEU A 1 84 ? 16.367 -2.413 -7.675 1.00 97.75 84 LEU A CA 1
ATOM 664 C C . LEU A 1 84 ? 17.261 -1.339 -8.303 1.00 97.75 84 LEU A C 1
ATOM 666 O O . LEU A 1 84 ? 16.809 -0.533 -9.119 1.00 97.75 84 LEU A O 1
ATOM 670 N N . GLU A 1 85 ? 18.558 -1.344 -7.983 1.00 97.19 85 GLU A N 1
ATOM 671 C CA . GLU A 1 85 ? 19.504 -0.331 -8.485 1.00 97.19 85 GLU A CA 1
ATOM 672 C C . GLU A 1 85 ? 19.469 -0.181 -10.015 1.00 97.19 85 GLU A C 1
ATOM 674 O O . GLU A 1 85 ? 19.473 0.935 -10.536 1.00 97.19 85 GLU A O 1
ATOM 679 N N . LYS A 1 86 ? 19.359 -1.303 -10.738 1.00 97.69 86 LYS A N 1
ATOM 680 C CA . LYS A 1 86 ? 19.271 -1.355 -12.206 1.00 97.69 86 LYS A CA 1
ATOM 681 C C . LYS A 1 86 ? 17.998 -0.695 -12.753 1.00 97.69 86 LYS A C 1
ATOM 683 O O . LYS A 1 86 ? 18.016 -0.160 -13.861 1.00 97.69 86 LYS A O 1
ATOM 688 N N . GLY A 1 87 ? 16.903 -0.740 -11.996 1.00 97.81 87 GLY A N 1
ATOM 689 C CA . GLY A 1 87 ? 15.611 -0.174 -12.375 1.00 97.81 87 GLY A CA 1
ATOM 690 C C . GLY A 1 87 ? 15.401 1.271 -11.943 1.00 97.81 87 GLY A C 1
ATOM 691 O O . GLY A 1 87 ? 14.519 1.929 -12.486 1.00 97.81 87 GLY A O 1
ATOM 692 N N . LEU A 1 88 ? 16.212 1.805 -11.023 1.00 97.62 88 LEU A N 1
ATOM 693 C CA . LEU A 1 88 ? 16.072 3.186 -10.545 1.00 97.62 88 LEU A CA 1
ATOM 694 C C . LEU A 1 88 ? 16.016 4.242 -11.663 1.00 97.62 88 LEU A C 1
ATOM 696 O O . LEU A 1 88 ? 15.184 5.143 -11.549 1.00 97.62 88 LEU A O 1
ATOM 700 N N . PRO A 1 89 ? 16.815 4.163 -12.749 1.00 98.19 89 PRO A N 1
ATOM 701 C CA . PRO A 1 89 ? 16.715 5.141 -13.832 1.00 98.19 89 PRO A CA 1
ATOM 702 C C . PRO A 1 89 ? 15.388 5.058 -14.612 1.00 98.19 89 PRO A C 1
ATOM 704 O O . PRO A 1 89 ? 14.992 6.035 -15.236 1.00 98.19 89 PRO A O 1
ATOM 707 N N . GLN A 1 90 ? 14.678 3.925 -14.528 1.00 98.12 90 GLN A N 1
ATOM 708 C CA . GLN A 1 90 ? 13.421 3.641 -15.238 1.00 98.12 90 GLN A CA 1
ATOM 709 C C . GLN A 1 90 ? 12.191 3.892 -14.358 1.00 98.12 90 GLN A C 1
ATOM 711 O O . GLN A 1 90 ? 11.060 3.815 -14.833 1.00 98.12 90 GLN A O 1
ATOM 716 N N . LYS A 1 91 ? 12.401 4.189 -13.071 1.00 97.88 91 LYS A N 1
ATOM 717 C CA . LYS A 1 91 ? 11.357 4.328 -12.053 1.00 97.88 91 LYS A CA 1
ATOM 718 C C . LYS A 1 91 ? 10.225 5.254 -12.483 1.00 97.88 91 LYS A C 1
ATOM 720 O O . LYS A 1 91 ? 9.062 4.874 -12.398 1.00 97.88 91 LYS A O 1
ATOM 725 N N . ASP A 1 92 ? 10.556 6.453 -12.950 1.00 97.62 92 ASP A N 1
ATOM 726 C CA . ASP A 1 92 ? 9.541 7.450 -13.300 1.00 97.62 92 ASP A CA 1
ATOM 727 C C . ASP A 1 92 ? 8.736 7.031 -14.542 1.00 97.62 92 ASP A C 1
ATOM 729 O O . ASP A 1 92 ? 7.530 7.272 -14.597 1.00 97.62 92 ASP A O 1
ATOM 733 N N . ASP A 1 93 ? 9.359 6.330 -15.493 1.00 98.31 93 ASP A N 1
ATOM 734 C CA . ASP A 1 93 ? 8.672 5.789 -16.670 1.00 98.31 93 ASP A CA 1
ATOM 735 C C . ASP A 1 93 ? 7.728 4.641 -16.297 1.00 98.31 93 ASP A C 1
ATOM 737 O O . ASP A 1 93 ? 6.593 4.603 -16.775 1.00 98.31 93 ASP A O 1
ATOM 741 N N . VAL A 1 94 ? 8.159 3.739 -15.407 1.00 98.44 94 VAL A N 1
ATOM 742 C CA . VAL A 1 94 ? 7.325 2.641 -14.889 1.00 98.44 94 VAL A CA 1
ATOM 743 C C . VAL A 1 94 ? 6.120 3.196 -14.126 1.00 98.44 94 VAL A C 1
ATOM 745 O O . VAL A 1 94 ? 4.984 2.819 -14.413 1.00 98.44 94 VAL A O 1
ATOM 748 N N . LEU A 1 95 ? 6.339 4.143 -13.209 1.00 98.19 95 LEU A N 1
ATOM 749 C CA . LEU A 1 95 ? 5.266 4.774 -12.431 1.00 98.19 95 LEU A CA 1
ATOM 750 C C . LEU A 1 95 ? 4.308 5.591 -13.320 1.00 98.19 95 LEU A C 1
ATOM 752 O O . LEU A 1 95 ? 3.091 5.562 -13.143 1.00 98.19 95 LEU A O 1
ATOM 756 N N . SER A 1 96 ? 4.834 6.279 -14.336 1.00 98.38 96 SER A N 1
ATOM 757 C CA . SER A 1 96 ? 4.018 6.961 -15.348 1.00 98.38 96 SER A CA 1
ATOM 758 C C . SER A 1 96 ? 3.188 5.978 -16.175 1.00 98.38 96 SER A C 1
ATOM 760 O O . SER A 1 96 ? 2.050 6.274 -16.544 1.00 98.38 96 SER A O 1
ATOM 762 N N . HIS A 1 97 ? 3.736 4.800 -16.473 1.00 98.31 97 HIS A N 1
ATOM 763 C CA . HIS A 1 97 ? 3.032 3.768 -17.219 1.00 98.31 97 HIS A CA 1
ATOM 764 C C . HIS A 1 97 ? 1.874 3.161 -16.418 1.00 98.31 97 HIS A C 1
ATOM 766 O O . HIS A 1 97 ? 0.762 3.119 -16.940 1.00 98.31 97 HIS A O 1
ATOM 772 N N . ILE A 1 98 ? 2.076 2.783 -15.150 1.00 98.19 98 ILE A N 1
ATOM 773 C CA . ILE A 1 98 ? 0.980 2.246 -14.321 1.00 98.19 98 ILE A CA 1
ATOM 774 C C . ILE A 1 98 ? -0.125 3.284 -14.076 1.00 98.19 98 ILE A C 1
ATOM 776 O O . ILE A 1 98 ? -1.303 2.928 -14.097 1.00 98.19 98 ILE A O 1
ATOM 780 N N . ASN A 1 99 ? 0.216 4.578 -14.005 1.00 98.31 99 ASN A N 1
ATOM 781 C CA . ASN A 1 99 ? -0.783 5.650 -13.937 1.00 98.31 99 ASN A CA 1
ATOM 782 C C . ASN A 1 99 ? -1.657 5.706 -15.200 1.00 98.31 99 ASN A C 1
ATOM 784 O O . ASN A 1 99 ? -2.861 5.941 -15.123 1.00 98.31 99 ASN A O 1
ATOM 788 N N . LYS A 1 100 ? -1.084 5.448 -16.385 1.00 98.38 100 LYS A N 1
ATOM 789 C CA . LYS A 1 100 ? -1.854 5.366 -17.643 1.00 98.38 100 LYS A CA 1
ATOM 790 C C . LYS A 1 100 ? -2.780 4.150 -17.690 1.00 98.38 100 LYS A C 1
ATOM 792 O O . LYS A 1 100 ? -3.752 4.175 -18.440 1.00 98.38 100 LYS A O 1
ATOM 797 N N . LEU A 1 101 ? -2.484 3.110 -16.911 1.00 98.06 101 LEU A N 1
ATOM 798 C CA . LEU A 1 101 ? -3.346 1.940 -16.730 1.00 98.06 101 LEU A CA 1
ATOM 799 C C . LEU A 1 101 ? -4.448 2.173 -15.679 1.00 98.06 101 LEU A C 1
ATOM 801 O O . LEU A 1 101 ? -5.293 1.302 -15.488 1.00 98.06 101 LEU A O 1
ATOM 805 N N . GLY A 1 102 ? -4.467 3.346 -15.036 1.00 98.00 102 GLY A N 1
ATOM 806 C CA . GLY A 1 102 ? -5.483 3.752 -14.064 1.00 98.00 102 GLY A CA 1
ATOM 807 C C . GLY A 1 102 ? -5.119 3.485 -12.603 1.00 98.00 102 GLY A C 1
ATOM 808 O O . GLY A 1 102 ? -5.927 3.788 -11.736 1.00 98.00 102 GLY A O 1
ATOM 809 N N . ALA A 1 103 ? -3.934 2.941 -12.316 1.00 98.12 103 ALA A N 1
ATOM 810 C CA . ALA A 1 103 ? -3.450 2.806 -10.944 1.00 98.12 103 ALA A CA 1
ATOM 811 C C . ALA A 1 103 ? -2.917 4.144 -10.403 1.00 98.12 103 ALA A C 1
ATOM 813 O O . ALA A 1 103 ? -2.623 5.065 -11.165 1.00 98.12 103 ALA A O 1
ATOM 814 N N . THR A 1 104 ? -2.751 4.237 -9.088 1.00 97.94 104 THR A N 1
ATOM 815 C CA . THR A 1 104 ? -2.020 5.327 -8.427 1.00 97.94 104 THR A CA 1
ATOM 816 C C . THR A 1 104 ? -0.928 4.751 -7.530 1.00 97.94 104 THR A C 1
ATOM 818 O O . THR A 1 104 ? -0.749 3.533 -7.478 1.00 97.94 104 THR A O 1
ATOM 821 N N . TYR A 1 105 ? -0.133 5.593 -6.866 1.00 97.50 105 TYR A N 1
ATOM 822 C CA . TYR A 1 105 ? 0.893 5.092 -5.957 1.00 97.50 105 TYR A CA 1
ATOM 823 C C . TYR A 1 105 ? 1.233 6.053 -4.821 1.00 97.50 105 TYR A C 1
ATOM 825 O O . TYR A 1 105 ? 1.201 7.275 -4.978 1.00 97.50 105 TYR A O 1
ATOM 833 N N . GLU A 1 106 ? 1.690 5.476 -3.714 1.00 95.81 106 GLU A N 1
ATOM 834 C CA . GLU A 1 106 ? 2.412 6.171 -2.650 1.00 95.81 106 GLU A CA 1
ATOM 835 C C . GLU A 1 106 ? 3.830 5.615 -2.526 1.00 95.81 106 GLU A C 1
ATOM 837 O O . GLU A 1 106 ? 4.053 4.411 -2.645 1.00 95.81 106 GLU A O 1
ATOM 842 N N . GLY A 1 107 ? 4.806 6.491 -2.284 1.00 93.25 107 GLY A N 1
ATOM 843 C CA . GLY A 1 107 ? 6.215 6.118 -2.171 1.00 93.25 107 GLY A CA 1
ATOM 844 C C . GLY A 1 107 ? 6.782 6.376 -0.780 1.00 93.25 107 GLY A C 1
ATOM 845 O O . GLY A 1 107 ? 6.520 7.420 -0.183 1.00 93.25 107 GLY A O 1
ATOM 846 N N . SER A 1 108 ? 7.634 5.465 -0.314 1.00 88.19 108 SER A N 1
ATOM 847 C CA . SER A 1 108 ? 8.471 5.637 0.871 1.00 88.19 108 SER A CA 1
ATOM 848 C C . SER A 1 108 ? 9.944 5.619 0.459 1.00 88.19 108 SER A C 1
ATOM 850 O O . SER A 1 108 ? 10.510 4.604 0.045 1.00 88.19 108 SER A O 1
ATOM 852 N N . GLY A 1 109 ? 10.585 6.787 0.515 1.00 88.75 109 GLY A N 1
ATOM 853 C CA . GLY A 1 109 ? 11.958 6.950 0.044 1.00 88.75 109 GLY A CA 1
ATOM 854 C C . GLY A 1 109 ? 12.084 6.826 -1.480 1.00 88.75 109 GLY A C 1
ATOM 855 O O . GLY A 1 109 ? 11.301 7.403 -2.230 1.00 88.75 109 GLY A O 1
ATOM 856 N N . LYS A 1 110 ? 13.139 6.145 -1.948 1.00 89.81 110 LYS A N 1
ATOM 857 C CA . LYS A 1 110 ? 13.477 6.063 -3.384 1.00 89.81 110 LYS A CA 1
ATOM 858 C C . LYS A 1 110 ? 13.040 4.770 -4.063 1.00 89.81 110 LYS A C 1
ATOM 860 O O . LYS A 1 110 ? 12.932 4.762 -5.286 1.00 89.81 110 LYS A O 1
ATOM 865 N N . THR A 1 111 ? 12.873 3.697 -3.298 1.00 94.88 111 THR A N 1
ATOM 866 C CA . THR A 1 111 ? 12.771 2.334 -3.833 1.00 94.88 111 THR A CA 1
ATOM 867 C C . THR A 1 111 ? 11.431 1.681 -3.543 1.00 94.88 111 THR A C 1
ATOM 869 O O . THR A 1 111 ? 10.989 0.896 -4.371 1.00 94.88 111 THR A O 1
ATOM 872 N N . LEU A 1 112 ? 10.779 2.002 -2.423 1.00 94.75 112 LEU A N 1
ATOM 873 C CA . LEU A 1 112 ? 9.564 1.328 -1.973 1.00 94.75 112 LEU A CA 1
ATOM 874 C C . LEU A 1 112 ? 8.314 2.105 -2.390 1.00 94.75 112 LEU A C 1
ATOM 876 O O . LEU A 1 112 ? 8.188 3.292 -2.084 1.00 94.75 112 LEU A O 1
ATOM 880 N N . PHE A 1 113 ? 7.392 1.425 -3.066 1.00 97.38 113 PHE A N 1
ATOM 881 C CA . PHE A 1 113 ? 6.132 1.992 -3.534 1.00 97.38 113 PHE A CA 1
ATOM 882 C C . PHE A 1 113 ? 4.977 1.028 -3.282 1.00 97.38 113 PHE A C 1
ATOM 884 O O . PHE A 1 113 ? 5.101 -0.170 -3.522 1.00 97.38 113 PHE A O 1
ATOM 891 N N . ALA A 1 114 ? 3.843 1.565 -2.851 1.00 97.19 114 ALA A N 1
ATOM 892 C CA . ALA A 1 114 ? 2.564 0.875 -2.866 1.00 97.19 114 ALA A CA 1
ATOM 893 C C . ALA A 1 114 ? 1.782 1.370 -4.079 1.00 97.19 114 ALA A C 1
ATOM 895 O O . ALA A 1 114 ? 1.491 2.561 -4.174 1.00 97.19 114 ALA A O 1
ATOM 896 N N . ILE A 1 115 ? 1.498 0.475 -5.020 1.00 98.25 115 ILE A N 1
ATOM 897 C CA . ILE A 1 115 ? 0.647 0.746 -6.176 1.00 98.25 115 ILE A CA 1
ATOM 898 C C . ILE A 1 115 ? -0.788 0.455 -5.756 1.00 98.25 115 ILE A C 1
ATOM 900 O O . ILE A 1 115 ? -1.086 -0.689 -5.425 1.00 98.25 115 ILE A O 1
ATOM 904 N N . ASP A 1 116 ? -1.653 1.464 -5.763 1.00 97.94 116 ASP A N 1
ATOM 905 C CA . ASP A 1 116 ? -3.071 1.342 -5.425 1.00 97.94 116 ASP A CA 1
ATOM 906 C C . ASP A 1 116 ? -3.922 1.209 -6.690 1.00 97.94 116 ASP A C 1
ATOM 908 O O . ASP A 1 116 ? -3.710 1.896 -7.695 1.00 97.94 116 ASP A O 1
ATOM 912 N N . LEU A 1 117 ? -4.878 0.288 -6.640 1.00 97.75 117 LEU A N 1
ATOM 913 C CA . LEU A 1 117 ? -5.793 -0.017 -7.722 1.00 97.75 117 LEU A CA 1
ATOM 914 C C . LEU A 1 117 ? -7.225 0.078 -7.202 1.00 97.75 117 LEU A C 1
ATOM 916 O O . LEU A 1 117 ? -7.670 -0.784 -6.439 1.00 97.75 117 LEU A O 1
ATOM 920 N N . GLU A 1 118 ? -7.965 1.067 -7.698 1.00 96.69 118 GLU A N 1
ATOM 921 C CA . GLU A 1 118 ? -9.411 1.173 -7.505 1.00 96.69 118 GLU A CA 1
ATOM 922 C C . GLU A 1 118 ? -10.153 -0.099 -7.991 1.00 96.69 118 GLU A C 1
ATOM 924 O O . GLU A 1 118 ? -9.628 -0.870 -8.813 1.00 96.69 118 GLU A O 1
ATOM 929 N N . PRO A 1 119 ? -11.395 -0.341 -7.521 1.00 95.31 119 PRO A N 1
ATOM 930 C CA . PRO A 1 119 ? -12.163 -1.541 -7.869 1.00 95.31 119 PRO A CA 1
ATOM 931 C C . PRO A 1 119 ? -12.284 -1.800 -9.378 1.00 95.31 119 PRO A C 1
ATOM 933 O O . PRO A 1 119 ? -12.175 -2.945 -9.823 1.00 95.31 119 PRO A O 1
ATOM 936 N N . ASP A 1 120 ? -12.449 -0.734 -10.164 1.00 96.19 120 ASP A N 1
ATOM 937 C CA . ASP A 1 120 ? -12.673 -0.808 -11.611 1.00 96.19 120 ASP A CA 1
ATOM 938 C C . ASP A 1 120 ? -11.371 -0.893 -12.428 1.00 96.19 120 ASP A C 1
ATOM 940 O O . ASP A 1 120 ? -11.403 -1.148 -13.636 1.00 96.19 120 ASP A O 1
ATOM 944 N N . VAL A 1 121 ? -10.207 -0.722 -11.790 1.00 97.50 121 VAL A N 1
ATOM 945 C CA . VAL A 1 121 ? -8.906 -0.843 -12.459 1.00 97.50 121 VAL A CA 1
ATOM 946 C C . VAL A 1 121 ? -8.630 -2.311 -12.788 1.00 97.50 121 VAL A C 1
ATOM 948 O O . VAL A 1 121 ? -8.849 -3.225 -11.985 1.00 97.50 121 VAL A O 1
ATOM 951 N N . ASN A 1 122 ? -8.116 -2.564 -13.993 1.00 97.06 122 ASN A N 1
ATOM 952 C CA . ASN A 1 122 ? -7.750 -3.910 -14.414 1.00 97.06 122 ASN A CA 1
ATOM 953 C C . ASN A 1 122 ? -6.454 -4.353 -13.720 1.00 97.06 122 ASN A C 1
ATOM 955 O O . ASN A 1 122 ? -5.354 -4.054 -14.182 1.00 97.06 122 ASN A O 1
ATOM 959 N N . PHE A 1 123 ? -6.605 -5.116 -12.637 1.00 95.81 123 PHE A N 1
ATOM 960 C CA . PHE A 1 123 ? -5.481 -5.642 -11.865 1.00 95.81 123 PHE A CA 1
ATOM 961 C C . PHE A 1 123 ? -4.487 -6.431 -12.714 1.00 95.81 123 PHE A C 1
ATOM 963 O O . PHE A 1 123 ? -3.290 -6.199 -12.597 1.00 95.81 123 PHE A O 1
ATOM 970 N N . ASN A 1 124 ? -4.963 -7.319 -13.594 1.00 96.38 124 ASN A N 1
ATOM 971 C CA . ASN A 1 124 ? -4.073 -8.153 -14.403 1.00 96.38 124 ASN A CA 1
ATOM 972 C C . ASN A 1 124 ? -3.230 -7.299 -15.352 1.00 96.38 124 ASN A C 1
ATOM 974 O O . ASN A 1 124 ? -2.036 -7.517 -15.446 1.00 96.38 124 ASN A O 1
ATOM 978 N N . ALA A 1 125 ? -3.809 -6.268 -15.976 1.00 98.06 125 ALA A N 1
ATOM 979 C CA . ALA A 1 125 ? -3.047 -5.385 -16.861 1.00 98.06 125 ALA A CA 1
ATOM 980 C C . ALA A 1 125 ? -1.906 -4.653 -16.128 1.00 98.06 125 ALA A C 1
ATOM 982 O O . ALA A 1 125 ? -0.810 -4.515 -16.670 1.00 98.06 125 ALA A O 1
ATOM 983 N N . VAL A 1 126 ? -2.148 -4.202 -14.892 1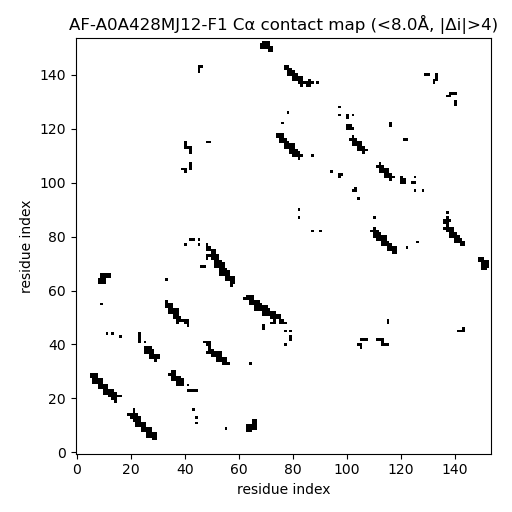.00 98.31 126 VAL A N 1
ATOM 984 C CA . VAL A 1 126 ? -1.117 -3.554 -14.064 1.00 98.31 126 VAL A CA 1
ATOM 985 C C . VAL A 1 126 ? -0.084 -4.575 -13.582 1.00 98.31 126 VAL A C 1
ATOM 987 O O . VAL A 1 126 ? 1.115 -4.322 -13.680 1.00 98.31 126 VAL A O 1
ATOM 990 N N . ALA A 1 127 ? -0.533 -5.734 -13.098 1.00 97.88 127 ALA A N 1
ATOM 991 C CA . ALA A 1 127 ? 0.342 -6.800 -12.623 1.00 97.88 127 ALA A CA 1
ATOM 992 C C . ALA A 1 127 ? 1.254 -7.326 -13.739 1.00 97.88 127 ALA A C 1
ATOM 994 O O . ALA A 1 127 ? 2.458 -7.429 -13.528 1.00 97.88 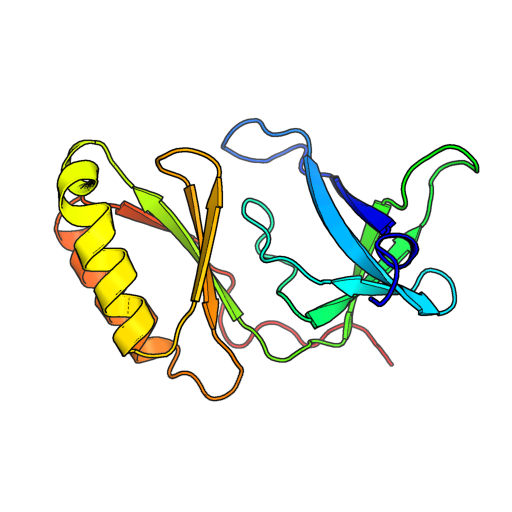127 ALA A O 1
ATOM 995 N N . ASP A 1 128 ? 0.712 -7.587 -14.930 1.00 98.19 128 ASP A N 1
ATOM 996 C CA . ASP A 1 128 ? 1.467 -8.045 -16.100 1.00 98.19 128 ASP A CA 1
ATOM 997 C C . ASP A 1 128 ? 2.543 -7.018 -16.485 1.00 98.19 128 ASP A C 1
ATOM 999 O O . ASP A 1 128 ? 3.707 -7.373 -16.664 1.00 98.19 128 ASP A O 1
ATOM 1003 N N . SER A 1 129 ? 2.199 -5.723 -16.505 1.00 98.38 129 SER A N 1
ATOM 1004 C CA . SER A 1 129 ? 3.173 -4.658 -16.769 1.00 98.38 129 SER A CA 1
ATOM 1005 C C . SER A 1 129 ? 4.303 -4.601 -15.732 1.00 98.38 129 SER A C 1
ATOM 1007 O O . SER A 1 129 ? 5.443 -4.289 -16.089 1.00 98.38 129 SER A O 1
ATOM 1009 N N . LEU A 1 130 ? 4.011 -4.862 -14.456 1.00 98.50 130 LEU A N 1
ATOM 1010 C CA . LEU A 1 130 ? 5.024 -4.893 -13.400 1.00 98.50 130 LEU A CA 1
ATOM 1011 C C . LEU A 1 130 ? 5.883 -6.162 -13.482 1.00 98.50 130 LEU A C 1
ATOM 1013 O O . LEU A 1 130 ? 7.098 -6.071 -13.316 1.00 98.50 130 LEU A O 1
ATOM 1017 N N . HIS A 1 131 ? 5.301 -7.314 -13.826 1.00 98.50 131 HIS A N 1
ATOM 1018 C CA . HIS A 1 131 ? 6.046 -8.555 -14.072 1.00 98.50 131 HIS A CA 1
ATOM 1019 C C . HIS A 1 131 ? 7.036 -8.416 -15.233 1.00 98.50 131 HIS A C 1
ATOM 1021 O O . HIS A 1 131 ? 8.182 -8.834 -15.103 1.00 98.50 131 HIS A O 1
ATOM 1027 N N . GLU A 1 132 ? 6.677 -7.719 -16.316 1.00 98.44 132 GLU A N 1
ATOM 1028 C CA . GLU A 1 132 ? 7.635 -7.393 -17.388 1.00 98.44 132 GLU A CA 1
ATOM 1029 C C . GLU A 1 132 ? 8.828 -6.548 -16.899 1.00 98.44 132 GLU A C 1
ATOM 1031 O O . GLU A 1 132 ? 9.889 -6.519 -17.533 1.00 98.44 132 GLU A O 1
ATOM 1036 N N . CYS A 1 133 ? 8.658 -5.799 -15.806 1.00 98.50 133 CYS A N 1
ATOM 1037 C CA . CYS A 1 133 ? 9.740 -5.056 -15.164 1.00 98.50 133 CYS A CA 1
ATOM 1038 C C . CYS A 1 133 ? 10.571 -5.959 -14.238 1.00 98.50 133 CYS A C 1
ATOM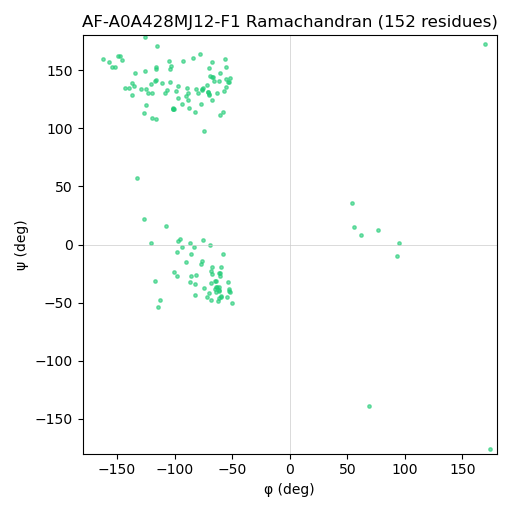 1040 O O . CYS A 1 133 ? 11.792 -5.785 -14.176 1.00 98.50 133 CYS A O 1
ATOM 1042 N N . CYS A 1 134 ? 9.947 -6.944 -13.581 1.00 98.38 134 CYS A N 1
ATOM 1043 C CA . CYS A 1 134 ? 10.648 -8.009 -12.859 1.00 98.38 134 CYS A CA 1
ATOM 1044 C C . CYS A 1 134 ? 11.556 -8.815 -13.796 1.00 98.38 134 CYS A C 1
ATOM 1046 O O . CYS A 1 134 ? 12.733 -8.981 -13.494 1.00 98.38 134 CYS A O 1
ATOM 1048 N N . ASP A 1 135 ? 11.074 -9.194 -14.984 1.00 98.25 135 ASP A N 1
ATOM 1049 C CA . ASP A 1 135 ? 11.856 -9.924 -16.002 1.00 98.25 135 ASP A CA 1
ATOM 1050 C C . ASP A 1 135 ? 13.115 -9.167 -16.472 1.00 98.25 135 ASP A C 1
ATOM 1052 O O . ASP A 1 135 ? 14.041 -9.745 -17.045 1.00 98.25 135 ASP A O 1
ATOM 1056 N N . LYS A 1 136 ? 13.156 -7.847 -16.252 1.00 98.06 136 LYS A N 1
ATOM 1057 C CA . LYS A 1 136 ? 14.292 -6.971 -16.580 1.00 98.06 136 LYS A CA 1
ATOM 1058 C C . LYS A 1 136 ? 15.210 -6.713 -15.382 1.00 98.06 136 LYS A C 1
ATOM 1060 O O . LYS A 1 136 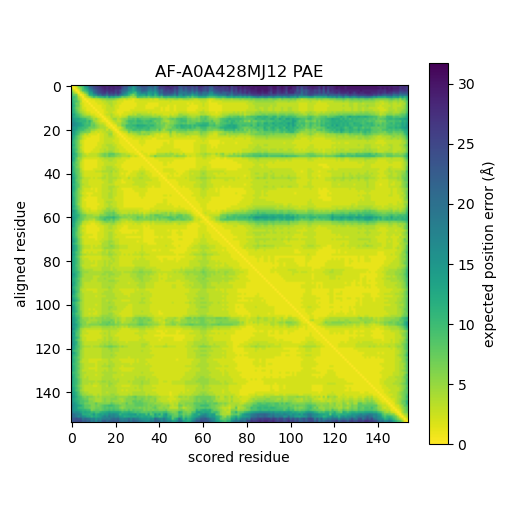? 16.172 -5.948 -15.524 1.00 98.06 136 LYS A O 1
ATOM 1065 N N . ASP A 1 137 ? 14.941 -7.320 -14.229 1.00 98.12 137 ASP A N 1
ATOM 1066 C CA . ASP A 1 137 ? 15.555 -7.044 -12.923 1.00 98.12 137 ASP A CA 1
ATOM 1067 C C . ASP A 1 137 ? 15.463 -5.561 -12.523 1.00 98.12 137 ASP A C 1
ATOM 1069 O O . ASP A 1 137 ? 16.410 -4.976 -11.987 1.00 98.12 137 ASP A O 1
ATOM 1073 N N . TRP A 1 138 ? 14.364 -4.887 -12.869 1.00 98.56 138 TRP A N 1
ATOM 1074 C CA . TRP A 1 138 ? 14.181 -3.480 -12.498 1.00 98.56 138 TRP A CA 1
ATOM 1075 C C . TRP A 1 138 ? 13.563 -3.320 -11.115 1.00 98.56 138 TRP A C 1
ATOM 1077 O O . TRP A 1 138 ? 13.858 -2.346 -10.421 1.00 98.56 138 TRP A O 1
ATOM 1087 N N . LEU A 1 139 ? 12.711 -4.255 -10.719 1.00 98.44 139 LEU A N 1
ATOM 1088 C CA . LEU A 1 139 ? 11.974 -4.204 -9.469 1.00 98.44 139 LEU A CA 1
ATOM 1089 C C . LEU A 1 139 ? 11.550 -5.604 -9.030 1.00 98.44 139 LEU A C 1
ATOM 1091 O O . LEU A 1 139 ? 11.378 -6.485 -9.872 1.00 98.44 139 LEU A O 1
ATOM 1095 N N . ASP A 1 140 ? 11.312 -5.753 -7.734 1.00 97.75 140 ASP A N 1
ATOM 1096 C CA . ASP A 1 140 ? 10.588 -6.878 -7.147 1.00 97.75 140 ASP A CA 1
ATOM 1097 C C . ASP A 1 140 ? 9.169 -6.445 -6.775 1.00 97.75 140 ASP A C 1
ATOM 1099 O O . ASP A 1 140 ? 8.927 -5.268 -6.481 1.00 97.75 140 ASP A O 1
ATOM 1103 N N . ILE A 1 141 ? 8.234 -7.398 -6.755 1.00 96.81 141 ILE A N 1
ATOM 1104 C CA . ILE A 1 141 ? 6.848 -7.147 -6.351 1.00 96.81 141 ILE A CA 1
ATOM 1105 C C . ILE A 1 141 ? 6.370 -8.079 -5.246 1.00 96.81 141 ILE A C 1
ATOM 1107 O O . ILE A 1 141 ? 6.762 -9.242 -5.168 1.00 96.81 141 ILE A O 1
ATOM 1111 N N . ARG A 1 142 ? 5.455 -7.571 -4.419 1.00 94.06 142 ARG A N 1
ATOM 1112 C CA . ARG A 1 142 ? 4.706 -8.333 -3.416 1.00 94.06 142 ARG A CA 1
ATOM 1113 C C . ARG A 1 142 ? 3.235 -7.934 -3.477 1.00 94.06 142 ARG A C 1
ATOM 1115 O O . ARG A 1 142 ? 2.920 -6.755 -3.572 1.00 94.06 142 ARG A O 1
ATOM 1122 N N . TYR A 1 143 ? 2.326 -8.897 -3.427 1.00 92.44 143 TYR A N 1
ATOM 1123 C CA . TYR A 1 143 ? 0.887 -8.640 -3.353 1.00 92.44 143 TYR A CA 1
ATOM 1124 C C . TYR A 1 143 ? 0.180 -9.825 -2.699 1.00 92.44 143 TYR A C 1
ATOM 1126 O O . TYR A 1 143 ? 0.649 -10.963 -2.771 1.00 92.44 143 TYR A O 1
ATOM 1134 N N . ALA A 1 144 ? -0.955 -9.563 -2.054 1.00 87.38 144 ALA A N 1
ATOM 1135 C CA . ALA A 1 144 ? -1.787 -10.630 -1.511 1.00 87.38 144 ALA A CA 1
ATOM 1136 C C . ALA A 1 144 ? -2.470 -11.428 -2.642 1.00 87.38 144 ALA A C 1
ATOM 1138 O O . ALA A 1 144 ? -2.782 -10.852 -3.693 1.00 87.38 144 ALA A O 1
ATOM 1139 N N . PRO A 1 145 ? -2.781 -12.722 -2.428 1.00 86.25 145 PRO A N 1
ATOM 1140 C CA . PRO A 1 145 ? -3.575 -13.510 -3.366 1.00 86.25 145 PRO A CA 1
ATOM 1141 C C . PRO A 1 145 ? -4.892 -12.822 -3.745 1.00 86.25 145 PRO A C 1
ATOM 1143 O O . PRO A 1 145 ? -5.542 -12.194 -2.909 1.00 86.25 145 PRO A O 1
ATOM 1146 N N . GLN A 1 146 ? -5.294 -12.974 -5.009 1.00 85.81 146 GLN A N 1
ATOM 1147 C CA . GLN A 1 146 ? -6.524 -12.398 -5.551 1.00 85.81 146 GLN A CA 1
ATOM 1148 C C . GLN A 1 146 ? -7.560 -13.500 -5.864 1.00 85.81 146 GLN A C 1
ATOM 1150 O O . GLN A 1 146 ? -7.184 -14.529 -6.430 1.00 85.81 146 GLN A O 1
ATOM 1155 N N . PRO A 1 147 ? -8.859 -13.298 -5.562 1.00 83.06 147 PRO A N 1
ATOM 1156 C CA . PRO A 1 147 ? -9.395 -12.177 -4.794 1.00 83.06 147 PRO A CA 1
ATOM 1157 C C . PRO A 1 147 ? -8.969 -12.277 -3.325 1.00 83.06 147 PRO A C 1
ATOM 1159 O O . PRO A 1 147 ? -8.893 -13.375 -2.771 1.00 83.06 147 PRO A O 1
ATOM 1162 N N . GLN A 1 148 ? -8.720 -11.133 -2.687 1.00 82.88 148 GLN A N 1
ATOM 1163 C CA . GLN A 1 148 ? -8.455 -11.125 -1.253 1.00 82.88 148 GLN A CA 1
ATOM 1164 C C . GLN A 1 148 ? -9.663 -11.682 -0.479 1.00 82.88 148 GLN A C 1
ATOM 1166 O O . GLN A 1 148 ? -10.812 -11.487 -0.902 1.00 82.88 148 GLN A O 1
ATOM 1171 N N . PRO A 1 149 ? -9.435 -12.352 0.666 1.00 81.94 149 PRO A N 1
ATOM 1172 C CA . PRO A 1 149 ? -10.515 -12.777 1.540 1.00 81.94 149 PRO A CA 1
ATOM 1173 C C . PRO A 1 149 ? -11.415 -11.594 1.889 1.00 81.94 149 PRO A C 1
ATOM 1175 O O . PRO A 1 149 ? -10.940 -10.479 2.148 1.00 81.94 149 PRO A O 1
ATOM 1178 N N . LYS A 1 150 ? -12.727 -11.847 1.910 1.00 76.12 150 LYS A N 1
ATOM 1179 C CA . LYS A 1 150 ? -13.676 -10.883 2.465 1.00 76.12 150 LYS A CA 1
ATOM 1180 C C . LYS A 1 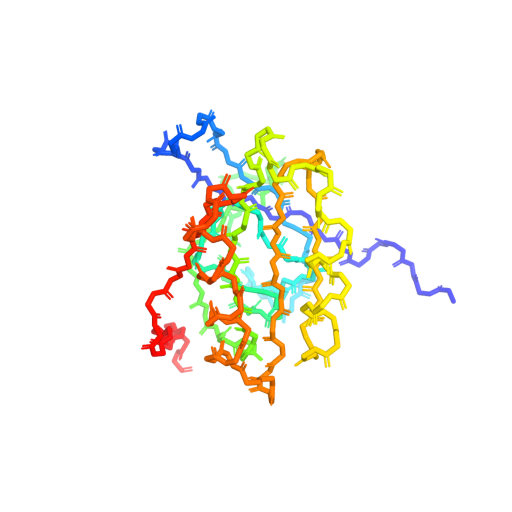150 ? -13.255 -10.569 3.901 1.00 76.12 150 LYS A C 1
ATOM 1182 O O . LYS A 1 150 ? -12.795 -11.467 4.605 1.00 76.12 150 LYS A O 1
ATOM 1187 N N . GLY A 1 151 ? -13.404 -9.305 4.293 1.00 71.12 151 GLY A N 1
ATOM 1188 C CA . GLY A 1 151 ? -13.287 -8.933 5.699 1.00 71.12 151 GLY A CA 1
ATOM 1189 C C . GLY A 1 151 ? -14.253 -9.768 6.541 1.00 71.12 151 GLY A C 1
ATOM 1190 O O . GLY A 1 151 ? -15.267 -10.249 6.029 1.00 71.12 151 GLY A O 1
ATOM 1191 N N . THR A 1 152 ? -13.913 -9.974 7.805 1.00 70.81 152 THR A N 1
ATOM 1192 C CA . THR A 1 152 ? -14.668 -10.800 8.763 1.00 70.81 152 THR A CA 1
ATOM 1193 C C . THR A 1 152 ? -15.939 -10.124 9.279 1.00 70.81 152 THR A C 1
ATOM 1195 O O . THR A 1 152 ? -16.620 -10.696 10.125 1.00 70.81 152 THR A O 1
ATOM 1198 N N . GLY A 1 153 ? -16.281 -8.935 8.772 1.00 58.88 153 GLY A N 1
ATOM 1199 C CA . GLY A 1 153 ? -17.490 -8.208 9.129 1.00 58.88 153 GLY A CA 1
ATOM 1200 C C . GLY A 1 153 ? -18.735 -9.033 8.840 1.00 58.88 153 GLY A C 1
ATOM 1201 O O . GLY A 1 153 ? -19.021 -9.344 7.681 1.00 58.88 153 GLY A O 1
ATOM 1202 N N . GLU A 1 154 ? -19.432 -9.398 9.915 1.00 44.28 154 GLU A N 1
ATOM 1203 C CA . GLU A 1 154 ? -20.778 -9.979 9.887 1.00 44.28 154 GLU A CA 1
ATOM 1204 C C . GLU A 1 154 ? -21.765 -9.130 9.070 1.00 44.28 154 GLU A C 1
ATOM 1206 O O . GLU A 1 154 ? -21.701 -7.877 9.133 1.00 44.28 154 GLU A O 1
#